Protein AF-A0A1V6DZH4-F1 (af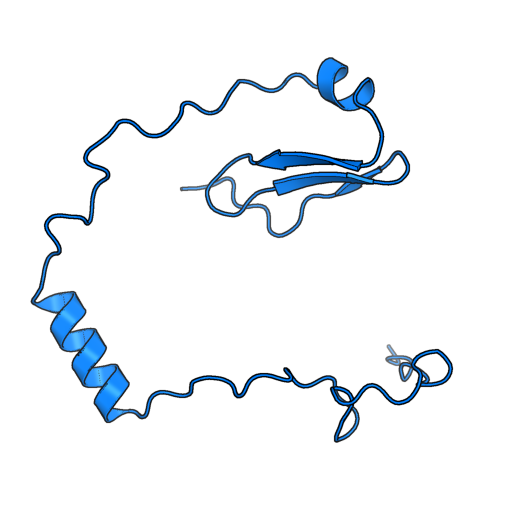db_monomer_lite)

Structure (mmCIF, N/CA/C/O backbone):
data_AF-A0A1V6DZH4-F1
#
_entry.id   AF-A0A1V6DZH4-F1
#
loop_
_atom_site.group_PDB
_atom_site.id
_atom_site.type_symbol
_atom_site.label_atom_id
_atom_site.label_alt_id
_atom_site.label_comp_id
_atom_site.label_asym_id
_atom_site.label_entity_id
_atom_site.label_seq_id
_atom_site.pdbx_PDB_ins_code
_atom_site.Cartn_x
_atom_site.Cartn_y
_atom_site.Cartn_z
_atom_site.occupancy
_atom_site.B_iso_or_equiv
_atom_site.auth_seq_id
_atom_site.auth_comp_id
_atom_site.auth_asym_id
_atom_site.auth_atom_id
_atom_site.pdbx_PDB_model_num
ATOM 1 N N . MET A 1 1 ? -5.768 -32.330 -7.367 1.00 40.53 1 MET A N 1
ATOM 2 C CA . MET A 1 1 ? -6.437 -31.073 -6.963 1.00 40.53 1 MET A CA 1
ATOM 3 C C . MET A 1 1 ? -7.045 -30.447 -8.211 1.00 40.53 1 MET A C 1
ATOM 5 O O . MET A 1 1 ? -6.310 -29.885 -9.014 1.00 40.53 1 MET A O 1
ATOM 9 N N . LEU A 1 2 ? -8.344 -30.651 -8.447 1.00 36.88 2 LEU A N 1
ATOM 10 C CA . LEU A 1 2 ? -9.037 -30.086 -9.608 1.00 36.88 2 LEU A CA 1
ATOM 11 C C . LEU A 1 2 ? -9.287 -28.596 -9.354 1.00 36.88 2 LEU A C 1
ATOM 13 O O . LEU A 1 2 ? -9.924 -28.233 -8.369 1.00 36.88 2 LEU A O 1
ATOM 17 N N . ARG A 1 3 ? -8.786 -27.732 -10.240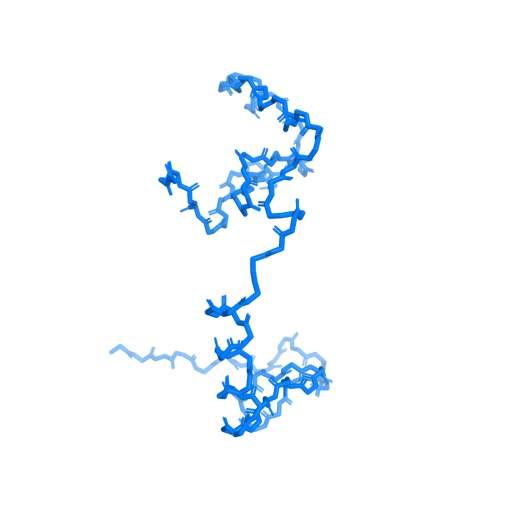 1.00 43.03 3 ARG A N 1
ATOM 18 C CA . ARG A 1 3 ? -9.238 -26.342 -10.308 1.00 43.03 3 ARG A CA 1
ATOM 19 C C . ARG A 1 3 ? -10.656 -26.359 -10.867 1.00 43.03 3 ARG A C 1
ATOM 21 O O . ARG A 1 3 ? -10.843 -26.722 -12.024 1.00 43.03 3 ARG A O 1
ATOM 28 N N . SER A 1 4 ? -11.638 -25.995 -10.049 1.00 42.59 4 SER A N 1
ATOM 29 C CA . SER A 1 4 ? -12.992 -25.722 -10.525 1.00 42.59 4 SER A CA 1
ATOM 30 C C . SER A 1 4 ? -12.920 -24.668 -11.637 1.00 42.59 4 SER A C 1
ATOM 32 O O . SER A 1 4 ? -12.296 -23.623 -11.417 1.00 42.59 4 SER A O 1
ATOM 34 N N . PRO A 1 5 ? -13.512 -24.901 -12.821 1.00 46.50 5 PRO A N 1
ATOM 35 C CA . PRO A 1 5 ? -13.651 -23.842 -13.804 1.00 46.50 5 PRO A CA 1
ATOM 36 C C . PRO A 1 5 ? -14.521 -22.757 -13.170 1.00 46.50 5 PRO A C 1
ATOM 38 O O . PRO A 1 5 ? -15.608 -23.041 -12.664 1.00 46.50 5 PRO A O 1
ATOM 41 N N . LEU A 1 6 ? -14.018 -21.523 -13.131 1.00 53.84 6 LEU A N 1
ATOM 42 C CA . LEU A 1 6 ? -14.824 -20.367 -12.759 1.00 53.84 6 LEU A CA 1
ATOM 43 C C . LEU A 1 6 ? -15.954 -20.282 -13.787 1.00 53.84 6 LEU A C 1
ATOM 45 O O . LEU A 1 6 ? -15.752 -19.823 -14.908 1.00 53.84 6 LEU A O 1
ATOM 49 N N . SER A 1 7 ? -17.122 -20.807 -13.423 1.00 48.91 7 SER A N 1
ATOM 50 C CA . SER A 1 7 ? -18.324 -20.709 -14.234 1.00 48.91 7 SER A CA 1
ATOM 51 C C . SER A 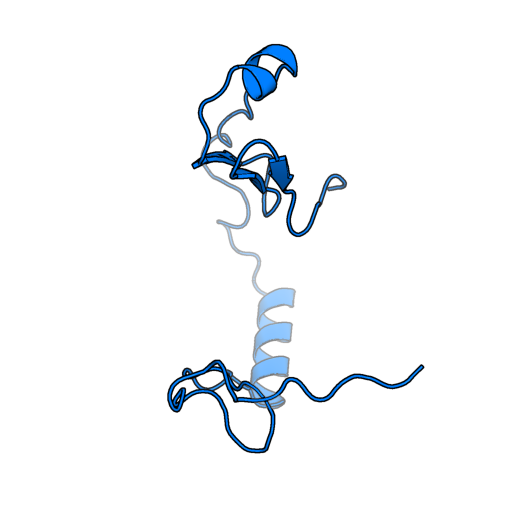1 7 ? -18.598 -19.229 -14.482 1.00 48.91 7 SER A C 1
ATOM 53 O O . SER A 1 7 ? -18.745 -18.449 -13.539 1.00 48.91 7 SER A O 1
ATOM 55 N N . SER A 1 8 ? -18.674 -18.831 -15.752 1.00 53.91 8 SER A N 1
ATOM 56 C CA . SER A 1 8 ? -19.006 -17.465 -16.174 1.00 53.91 8 SER A CA 1
ATOM 57 C C . SER A 1 8 ? -20.432 -17.045 -15.794 1.00 53.91 8 SER A C 1
ATOM 59 O O . SER A 1 8 ? -20.850 -15.940 -16.131 1.00 53.91 8 SER A O 1
ATOM 61 N N . ALA A 1 9 ? -21.183 -17.907 -15.102 1.00 55.59 9 ALA A N 1
ATOM 62 C CA . ALA A 1 9 ? -22.584 -17.729 -14.735 1.00 55.59 9 ALA A CA 1
ATOM 63 C C . ALA A 1 9 ? -22.872 -16.483 -13.872 1.00 55.59 9 ALA A C 1
ATOM 65 O O . ALA A 1 9 ? -24.035 -16.132 -13.706 1.00 55.59 9 ALA A O 1
ATOM 66 N N . GLY A 1 10 ? -21.847 -15.798 -13.349 1.00 54.16 10 GLY A N 1
ATOM 67 C CA . GLY A 1 10 ? -21.994 -14.563 -12.567 1.00 54.16 10 GLY A CA 1
ATOM 68 C C . GLY A 1 10 ? -21.483 -13.280 -13.232 1.00 54.16 10 GLY A C 1
ATOM 69 O O . GLY A 1 10 ? -21.635 -12.211 -12.646 1.00 54.16 10 GLY A O 1
ATOM 70 N N . TYR A 1 11 ? -20.876 -13.346 -14.422 1.00 57.16 11 TYR A N 1
ATOM 71 C CA . TYR A 1 11 ? -20.296 -12.166 -15.072 1.00 57.16 11 TYR A CA 1
ATOM 72 C C . TYR A 1 11 ? -21.101 -11.804 -16.325 1.00 57.16 11 TYR A C 1
ATOM 74 O O . TYR A 1 11 ? -20.955 -12.481 -17.347 1.00 57.16 11 TYR A O 1
ATOM 82 N N . PRO A 1 12 ? -21.937 -10.747 -16.307 1.00 58.97 12 PRO A N 1
ATOM 83 C CA . PRO A 1 12 ? -22.572 -10.263 -17.529 1.00 58.97 12 PRO A CA 1
ATOM 84 C C . PRO A 1 12 ? -21.465 -9.879 -18.515 1.00 58.97 12 PRO A C 1
ATOM 86 O O . PRO A 1 12 ? -20.705 -8.967 -18.211 1.00 58.97 12 PRO A O 1
ATOM 89 N N . ARG A 1 13 ? -21.329 -10.632 -19.625 1.00 66.88 13 ARG A N 1
ATOM 90 C CA . ARG A 1 13 ? -20.355 -10.473 -20.734 1.00 66.88 13 ARG A CA 1
ATOM 91 C C . ARG A 1 13 ? -19.320 -9.362 -20.500 1.00 66.88 13 ARG A C 1
ATOM 93 O O . ARG A 1 13 ? -19.388 -8.300 -21.116 1.00 66.88 13 ARG A O 1
ATOM 100 N N . SER A 1 14 ? -18.371 -9.596 -19.593 1.00 75.50 14 SER A N 1
ATOM 101 C CA . SER A 1 14 ? -17.302 -8.630 -19.361 1.00 75.50 14 SER A CA 1
ATOM 102 C C . SER A 1 14 ? -16.471 -8.549 -20.634 1.00 75.50 14 SER A C 1
ATOM 104 O O . SER A 1 14 ? -15.979 -9.570 -21.112 1.00 75.50 14 SER A O 1
ATOM 106 N N . THR A 1 15 ? -16.270 -7.348 -21.173 1.00 83.38 15 THR A N 1
ATOM 107 C CA . THR A 1 15 ? -15.399 -7.129 -22.341 1.00 83.38 15 THR A CA 1
ATOM 108 C C . THR A 1 15 ? -13.960 -7.579 -22.096 1.00 83.38 15 THR A C 1
ATOM 110 O O . THR A 1 15 ? -13.222 -7.773 -23.061 1.00 83.38 15 THR A O 1
ATOM 113 N N . ASN A 1 16 ? -13.580 -7.749 -20.827 1.00 87.31 16 ASN A N 1
ATOM 114 C CA . ASN A 1 16 ? -12.252 -8.153 -20.375 1.00 87.31 16 ASN A CA 1
ATOM 115 C C . ASN A 1 16 ? -12.102 -9.677 -20.266 1.00 87.31 16 ASN A C 1
ATOM 117 O O . ASN A 1 16 ? -10.984 -10.161 -20.125 1.00 87.31 16 ASN A O 1
ATOM 121 N N . PHE A 1 17 ? -13.190 -10.452 -20.337 1.00 86.38 17 PHE A N 1
ATOM 122 C CA . PHE A 1 17 ? -13.120 -11.912 -20.343 1.00 86.38 17 PHE A CA 1
ATOM 123 C C . PHE A 1 17 ? -13.061 -12.424 -21.785 1.00 86.38 17 PHE A C 1
ATOM 125 O O . PHE A 1 17 ? -14.060 -12.411 -22.505 1.00 86.38 17 PHE A O 1
ATOM 132 N N . ARG A 1 18 ? -11.871 -12.841 -22.227 1.00 83.06 18 ARG A N 1
ATOM 133 C CA . ARG A 1 18 ? -11.606 -13.313 -23.596 1.00 83.06 18 ARG A CA 1
ATOM 134 C C . ARG A 1 18 ? -10.623 -14.474 -23.554 1.00 83.06 18 ARG A C 1
ATOM 136 O O . ARG A 1 18 ? -9.689 -14.461 -22.755 1.00 83.06 18 ARG A O 1
ATOM 143 N N . ASN A 1 19 ? -10.786 -15.453 -24.440 1.00 80.06 19 ASN A N 1
ATOM 144 C CA . ASN A 1 19 ? -9.917 -16.638 -24.500 1.00 80.06 19 ASN A CA 1
ATOM 145 C C . ASN A 1 19 ? -9.811 -17.351 -23.135 1.00 80.06 19 ASN A C 1
ATOM 147 O O . ASN A 1 19 ? -8.715 -17.668 -22.678 1.00 80.06 19 ASN A O 1
ATOM 151 N N . GLU A 1 20 ? -10.952 -17.513 -22.452 1.00 83.69 20 GLU A N 1
ATOM 152 C CA . GLU A 1 20 ? -11.075 -18.195 -21.148 1.00 83.69 20 GLU A CA 1
ATOM 153 C C . GLU A 1 20 ? -10.267 -17.566 -19.999 1.00 83.69 20 GLU A C 1
ATOM 155 O O . GLU A 1 20 ? -10.068 -18.177 -18.946 1.00 83.69 20 GLU A O 1
ATOM 160 N N . ARG A 1 21 ? -9.786 -16.332 -20.180 1.00 84.44 21 ARG A N 1
ATOM 161 C CA . ARG A 1 21 ? -9.006 -15.599 -19.182 1.00 84.44 21 ARG A CA 1
ATOM 162 C C . ARG A 1 21 ? -9.466 -14.151 -19.109 1.00 84.44 21 ARG A C 1
ATOM 164 O O . ARG A 1 21 ? -9.965 -13.581 -20.078 1.00 84.44 21 ARG A O 1
ATOM 171 N N . PHE A 1 22 ? -9.271 -13.543 -17.947 1.00 86.50 22 PHE A N 1
ATOM 172 C CA . PHE A 1 22 ? -9.371 -12.096 -17.832 1.00 86.50 22 PHE A CA 1
ATOM 173 C C . PHE A 1 22 ? -8.110 -11.460 -18.408 1.00 86.50 22 PHE A C 1
ATOM 175 O O . PHE A 1 22 ? -6.993 -11.853 -18.071 1.00 86.50 22 PHE A O 1
ATOM 182 N N . GLN A 1 23 ? -8.309 -10.497 -19.294 1.00 86.12 23 GLN A N 1
ATOM 183 C CA . GLN A 1 23 ? -7.267 -9.701 -19.920 1.00 86.12 23 GLN A CA 1
ATOM 184 C C . GLN A 1 23 ? -7.488 -8.241 -19.528 1.00 86.12 23 GLN A C 1
ATOM 186 O O . GLN A 1 23 ? -8.631 -7.793 -19.405 1.00 86.12 23 GLN A O 1
ATOM 191 N N . ASN A 1 24 ? -6.402 -7.501 -19.311 1.00 84.69 24 ASN A N 1
ATOM 192 C CA . ASN A 1 24 ? -6.496 -6.069 -19.048 1.00 84.69 24 ASN A CA 1
ATOM 193 C C . ASN A 1 24 ? -7.123 -5.373 -20.264 1.00 84.69 24 ASN A C 1
ATOM 195 O O . ASN A 1 24 ? -6.782 -5.692 -21.401 1.00 84.69 24 ASN A O 1
ATOM 199 N N . ALA A 1 25 ? -8.043 -4.437 -20.019 1.00 85.00 25 ALA A N 1
ATOM 200 C CA . ALA A 1 25 ? -8.641 -3.626 -21.082 1.00 85.00 25 ALA A CA 1
ATOM 201 C C . ALA A 1 25 ? -7.582 -2.767 -21.789 1.00 85.00 25 ALA A C 1
ATOM 203 O O . ALA A 1 25 ? -7.632 -2.583 -23.001 1.00 85.00 25 ALA A O 1
ATOM 204 N N . GLU A 1 26 ? -6.618 -2.277 -21.008 1.00 83.19 26 GLU A N 1
ATOM 205 C CA . GLU A 1 26 ? -5.481 -1.520 -21.504 1.00 83.19 26 G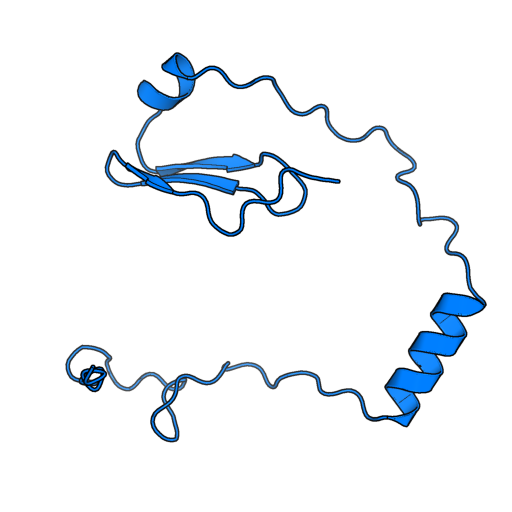LU A CA 1
ATOM 206 C C . GLU A 1 26 ? -4.404 -2.481 -22.030 1.00 83.19 26 GLU A C 1
ATOM 208 O O . GLU A 1 26 ? -4.051 -3.440 -21.325 1.00 83.19 26 GLU A O 1
ATOM 213 N N . PRO A 1 27 ? -3.860 -2.253 -23.240 1.00 77.94 27 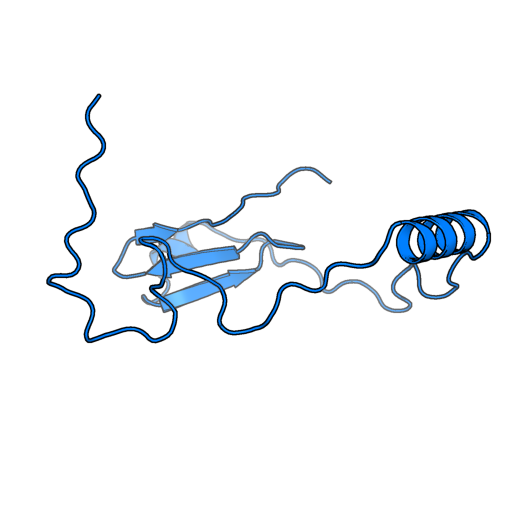PRO A N 1
ATOM 214 C CA . PRO A 1 27 ? -2.760 -3.056 -23.747 1.00 77.94 27 PRO A CA 1
ATOM 215 C C . PRO A 1 27 ? -1.564 -2.964 -22.799 1.00 77.94 27 PRO A C 1
ATOM 217 O O . PRO A 1 27 ? -1.155 -1.886 -22.368 1.00 77.94 27 PRO A O 1
ATOM 220 N N . ALA A 1 28 ? -0.971 -4.113 -22.484 1.00 75.31 28 ALA A N 1
ATOM 221 C CA . ALA A 1 28 ? 0.269 -4.138 -21.730 1.00 75.31 28 ALA A CA 1
ATOM 222 C C . ALA A 1 28 ? 1.373 -3.452 -22.548 1.00 75.31 28 ALA A C 1
ATOM 224 O O . ALA A 1 28 ? 1.617 -3.794 -23.708 1.00 75.31 28 ALA A O 1
ATOM 225 N N . PHE A 1 29 ? 2.046 -2.473 -21.944 1.00 73.62 29 PHE A N 1
ATOM 226 C CA . PHE A 1 29 ? 3.171 -1.810 -22.586 1.00 73.62 29 PHE A CA 1
ATOM 227 C C . PHE A 1 29 ? 4.368 -2.766 -22.622 1.00 73.62 29 PHE A C 1
ATOM 229 O O . PHE A 1 29 ? 5.048 -2.975 -21.617 1.00 73.62 29 PHE A O 1
ATOM 236 N N . HIS A 1 30 ? 4.628 -3.355 -23.786 1.00 69.81 30 HIS A N 1
ATOM 237 C CA . HIS A 1 30 ? 5.807 -4.179 -24.022 1.00 69.81 30 HIS A CA 1
ATOM 238 C C . HIS A 1 30 ? 6.855 -3.355 -24.765 1.00 69.81 30 HIS A C 1
ATOM 240 O O . HIS A 1 30 ? 6.779 -3.171 -25.978 1.00 69.81 30 HIS A O 1
ATOM 246 N N . GLY A 1 31 ? 7.846 -2.851 -24.031 1.00 74.62 31 GLY A N 1
ATOM 247 C CA . GLY A 1 31 ? 9.030 -2.276 -24.658 1.00 74.62 31 GLY A CA 1
ATOM 248 C C . GLY A 1 31 ? 9.846 -3.364 -25.359 1.00 74.62 31 GLY A C 1
ATOM 249 O O . GLY A 1 31 ? 10.077 -4.432 -24.793 1.00 74.62 31 GLY A O 1
ATOM 250 N N . GLY A 1 32 ? 10.289 -3.106 -26.592 1.00 86.19 32 GLY A N 1
ATOM 251 C CA . GLY A 1 32 ? 11.182 -4.015 -27.318 1.00 86.19 32 GLY A CA 1
ATOM 252 C C . GLY A 1 32 ? 12.579 -4.093 -26.685 1.00 86.19 32 GLY A C 1
ATOM 253 O O . GLY A 1 32 ? 12.977 -3.211 -25.923 1.00 86.19 32 GLY A O 1
ATOM 254 N N . PHE A 1 33 ? 13.367 -5.114 -27.042 1.00 87.50 33 PHE A N 1
ATOM 255 C CA . PHE A 1 33 ? 14.711 -5.342 -26.482 1.00 87.50 33 PHE A CA 1
ATOM 256 C C . PHE A 1 33 ? 15.622 -4.104 -26.558 1.00 87.50 33 PHE A C 1
ATOM 258 O O . PHE A 1 33 ? 16.256 -3.734 -25.571 1.00 87.50 33 PHE A O 1
ATOM 265 N N . ALA A 1 34 ? 15.626 -3.405 -27.699 1.00 88.31 34 ALA A N 1
ATOM 266 C CA . ALA A 1 34 ? 16.396 -2.174 -27.883 1.00 88.31 34 ALA A CA 1
ATOM 267 C C . ALA A 1 34 ? 15.976 -1.059 -26.905 1.00 88.31 34 ALA A C 1
ATOM 269 O O . ALA A 1 34 ? 16.824 -0.345 -26.369 1.00 88.31 34 ALA A O 1
ATOM 270 N N . GLN A 1 35 ? 14.676 -0.937 -26.617 1.00 85.88 35 GLN A N 1
ATOM 271 C CA . GLN A 1 35 ? 14.153 0.032 -25.651 1.00 85.88 35 GLN A CA 1
ATOM 272 C C . GLN A 1 35 ? 14.536 -0.342 -24.211 1.00 85.88 35 GLN A C 1
ATOM 274 O O . GLN A 1 35 ? 14.853 0.540 -23.406 1.00 85.88 35 GLN A O 1
ATOM 279 N N . GLY A 1 36 ? 14.575 -1.642 -23.903 1.00 88.44 36 GLY A N 1
ATOM 280 C CA . GLY A 1 36 ? 15.114 -2.164 -22.645 1.00 88.44 36 GLY A CA 1
ATOM 281 C C . GLY A 1 36 ? 16.596 -1.821 -22.465 1.00 88.44 36 GLY A C 1
ATOM 282 O O . GLY A 1 36 ? 16.967 -1.227 -21.452 1.00 88.44 36 GLY A O 1
ATOM 283 N N . ALA A 1 37 ? 17.428 -2.096 -23.474 1.00 92.56 37 ALA A N 1
ATOM 284 C CA . ALA A 1 37 ? 18.863 -1.797 -23.450 1.00 92.56 37 ALA A CA 1
ATOM 285 C C . ALA A 1 37 ? 19.150 -0.290 -23.308 1.00 92.56 37 ALA A C 1
ATOM 287 O O . ALA A 1 37 ? 19.974 0.113 -22.485 1.00 92.56 37 ALA A O 1
ATOM 288 N N . ALA A 1 38 ? 18.418 0.558 -24.040 1.00 89.44 38 ALA A N 1
ATOM 289 C CA . ALA A 1 38 ? 18.520 2.011 -23.911 1.00 89.44 38 ALA A CA 1
ATOM 290 C C . ALA A 1 38 ? 18.135 2.501 -22.500 1.00 89.44 38 ALA A C 1
ATOM 292 O O . ALA A 1 38 ? 18.790 3.387 -21.944 1.00 89.44 38 ALA A O 1
ATOM 293 N N . SER A 1 39 ? 17.098 1.911 -21.894 1.00 87.50 39 SER A N 1
ATOM 294 C CA . SER A 1 39 ? 16.673 2.245 -20.527 1.00 87.50 39 SER A CA 1
ATOM 295 C C . SER A 1 39 ? 17.719 1.833 -19.491 1.00 87.50 39 SER A C 1
ATOM 297 O O . SER A 1 39 ? 18.021 2.620 -18.592 1.00 87.50 39 SER A O 1
ATOM 299 N N . PHE A 1 40 ? 18.321 0.651 -19.651 1.00 89.25 40 PHE A N 1
ATOM 300 C CA . PHE A 1 40 ? 19.401 0.167 -18.791 1.00 89.25 40 PHE A CA 1
ATOM 301 C C . PHE A 1 40 ? 20.642 1.066 -18.859 1.00 89.25 40 PHE A C 1
ATOM 303 O O . PHE A 1 40 ? 21.139 1.509 -17.823 1.00 89.25 40 PHE A O 1
ATOM 310 N N . TRP A 1 41 ? 21.101 1.420 -20.065 1.00 92.38 41 TRP A N 1
ATOM 311 C CA . TRP A 1 41 ? 22.236 2.336 -20.230 1.00 92.38 41 TRP A CA 1
ATOM 312 C C . TRP A 1 41 ? 21.969 3.693 -19.573 1.00 92.38 41 TRP A C 1
ATOM 314 O O . TRP A 1 41 ? 22.833 4.249 -18.891 1.00 92.38 41 TRP A O 1
ATOM 324 N N . ARG A 1 42 ? 20.745 4.214 -19.719 1.00 88.00 42 ARG A N 1
ATOM 325 C CA . ARG A 1 42 ? 20.338 5.469 -19.081 1.00 88.00 42 ARG A CA 1
ATOM 326 C C . ARG A 1 42 ? 20.317 5.358 -17.558 1.00 88.00 42 ARG A C 1
ATOM 328 O O . ARG A 1 42 ? 20.757 6.293 -16.904 1.00 88.00 42 ARG A O 1
ATOM 335 N N . PHE A 1 43 ? 19.849 4.245 -16.998 1.00 86.44 43 PHE A N 1
ATOM 336 C CA . PHE A 1 43 ? 19.886 3.996 -15.555 1.00 86.44 43 PHE A CA 1
ATOM 337 C C . PHE A 1 43 ? 21.323 3.969 -15.010 1.00 86.44 43 PHE A C 1
ATOM 339 O O . PHE A 1 43 ? 21.600 4.598 -13.993 1.00 86.44 43 PHE A O 1
ATOM 346 N N . MET A 1 44 ? 22.246 3.309 -15.719 1.00 88.50 44 MET A N 1
ATOM 347 C CA . MET A 1 44 ? 23.656 3.209 -15.317 1.00 88.50 44 MET A CA 1
ATOM 348 C C . MET A 1 44 ? 24.402 4.548 -15.398 1.00 88.50 44 MET A C 1
ATOM 350 O O . MET A 1 44 ? 25.270 4.825 -14.576 1.00 88.50 44 MET A O 1
ATOM 354 N N . THR A 1 45 ? 24.083 5.378 -16.395 1.00 90.75 45 THR A N 1
ATOM 355 C CA . THR A 1 45 ? 24.862 6.592 -16.704 1.00 90.75 45 THR A CA 1
ATOM 356 C C . THR A 1 45 ? 24.232 7.891 -16.206 1.00 90.75 45 THR A C 1
ATOM 358 O O . THR A 1 45 ? 24.952 8.863 -15.980 1.00 90.75 45 THR A O 1
ATOM 361 N N . LYS A 1 46 ? 22.907 7.946 -16.006 1.00 81.38 46 LYS A N 1
ATOM 362 C CA . LYS A 1 46 ? 22.213 9.142 -15.503 1.00 81.38 46 LYS A CA 1
ATOM 363 C C . LYS A 1 46 ? 21.728 8.946 -14.073 1.00 81.38 46 LYS A C 1
ATOM 365 O O . LYS A 1 46 ? 20.675 8.359 -13.833 1.00 81.38 46 LYS A O 1
ATOM 370 N N . LYS A 1 47 ? 22.432 9.565 -13.124 1.00 70.94 47 LYS A N 1
ATOM 371 C CA . LYS A 1 47 ? 21.935 9.746 -11.756 1.00 70.94 47 LYS A CA 1
ATOM 372 C C . LYS A 1 47 ? 20.973 10.937 -11.715 1.00 70.94 47 LYS A C 1
ATOM 374 O O . LYS A 1 47 ? 21.370 12.060 -12.014 1.00 70.94 47 LYS A O 1
ATOM 379 N N . SER A 1 48 ? 19.707 10.692 -11.369 1.00 75.31 48 SER A N 1
ATOM 380 C CA . SER A 1 48 ? 18.720 11.768 -11.224 1.00 75.31 48 SER A CA 1
ATOM 381 C C . SER A 1 48 ? 19.014 12.591 -9.963 1.00 75.31 48 SER A C 1
ATOM 383 O O . SER A 1 48 ? 19.129 11.995 -8.890 1.00 75.31 48 SER A O 1
ATOM 385 N N . PRO A 1 49 ? 19.098 13.931 -10.045 1.00 72.38 49 PRO A N 1
ATOM 386 C CA . PRO A 1 49 ? 19.208 14.794 -8.866 1.00 72.38 49 PRO A CA 1
ATOM 387 C C . PRO A 1 49 ? 17.942 14.770 -7.990 1.00 72.38 49 PRO A C 1
ATOM 389 O O . PRO A 1 49 ? 17.981 15.221 -6.850 1.00 72.38 49 PRO A O 1
ATOM 392 N N . ASP A 1 50 ? 16.839 14.212 -8.499 1.00 76.75 50 ASP A N 1
ATOM 393 C CA . ASP A 1 50 ? 15.568 14.036 -7.789 1.00 76.75 50 ASP A CA 1
ATOM 394 C C . ASP A 1 50 ? 15.372 12.600 -7.260 1.00 76.75 50 ASP A C 1
ATOM 396 O O . ASP A 1 50 ? 14.256 12.201 -6.938 1.00 76.75 50 ASP A O 1
ATOM 400 N N . SER A 1 51 ? 16.436 11.789 -7.179 1.00 73.19 51 SER A N 1
ATOM 401 C CA . SER A 1 51 ? 16.358 10.422 -6.630 1.00 73.19 51 SER A CA 1
ATOM 402 C C . SER A 1 51 ? 16.111 10.375 -5.120 1.00 73.19 51 SER A C 1
ATOM 404 O O . SER A 1 51 ? 15.787 9.318 -4.583 1.00 73.19 51 SER A O 1
ATOM 406 N N . VAL A 1 52 ? 16.248 11.514 -4.443 1.00 78.81 52 VAL A N 1
ATOM 407 C CA . VAL A 1 52 ? 15.956 11.684 -3.021 1.00 78.81 52 VAL A CA 1
ATOM 408 C C . VAL A 1 52 ? 14.923 12.793 -2.837 1.00 78.81 52 VAL A C 1
ATOM 410 O O . VAL A 1 52 ? 15.033 13.844 -3.476 1.00 78.81 52 VAL A O 1
ATOM 413 N N . PRO A 1 53 ? 13.923 12.599 -1.957 1.00 75.69 53 PRO A N 1
ATOM 414 C CA . PRO A 1 53 ? 12.950 13.636 -1.660 1.00 75.69 53 PRO A CA 1
ATOM 415 C C . PRO A 1 53 ? 13.641 14.903 -1.149 1.00 75.69 53 PRO A C 1
ATOM 417 O O . PRO A 1 53 ? 14.338 14.887 -0.139 1.00 75.69 53 PRO A O 1
ATOM 420 N N . LYS A 1 54 ? 13.395 16.034 -1.816 1.00 82.81 54 LYS A N 1
ATOM 421 C CA . LYS A 1 54 ? 13.861 17.361 -1.368 1.00 82.81 54 LYS A CA 1
ATOM 422 C C . LYS A 1 54 ? 13.160 17.842 -0.089 1.00 82.81 54 LYS A C 1
ATOM 424 O O . LYS A 1 54 ? 13.565 18.836 0.502 1.00 82.81 54 LYS A O 1
ATOM 429 N N . ARG A 1 55 ? 12.075 17.173 0.309 1.00 80.19 55 ARG A N 1
ATOM 430 C CA . ARG A 1 55 ? 11.287 17.452 1.515 1.00 80.19 55 ARG A CA 1
ATOM 431 C C . ARG A 1 55 ? 11.254 16.207 2.386 1.00 80.19 55 ARG A C 1
ATOM 433 O O . ARG A 1 55 ? 11.261 15.097 1.861 1.00 80.19 55 ARG A O 1
ATOM 440 N N . ALA A 1 56 ? 11.176 16.411 3.698 1.00 76.31 56 ALA A N 1
ATOM 441 C CA . ALA A 1 56 ? 11.029 15.320 4.648 1.00 76.31 56 ALA A CA 1
ATOM 442 C C . ALA A 1 56 ? 9.819 14.448 4.280 1.00 76.31 56 ALA A C 1
ATOM 444 O O . ALA A 1 56 ? 8.745 14.957 3.945 1.00 76.31 56 ALA A O 1
ATOM 445 N N . ILE A 1 57 ? 10.013 13.132 4.331 1.00 72.31 57 ILE A N 1
ATOM 446 C CA . ILE A 1 57 ? 8.937 12.163 4.142 1.00 72.31 57 ILE A CA 1
ATOM 447 C C . ILE A 1 57 ? 7.942 12.359 5.290 1.00 72.31 57 ILE A C 1
ATOM 449 O O . ILE A 1 57 ? 8.348 12.532 6.440 1.00 72.31 57 ILE A O 1
ATOM 453 N N . VAL A 1 58 ? 6.642 12.365 4.975 1.00 69.69 58 VAL A N 1
ATOM 454 C CA . VAL A 1 58 ? 5.584 12.465 5.988 1.00 69.69 58 VAL A CA 1
ATOM 455 C C . VAL A 1 58 ? 5.796 11.356 7.015 1.00 69.69 58 VAL A C 1
ATOM 457 O O . VAL A 1 58 ? 5.833 10.179 6.660 1.00 69.69 58 VAL A O 1
ATOM 460 N N . VAL A 1 59 ? 5.958 11.748 8.279 1.00 65.69 59 VAL A N 1
ATOM 461 C CA . VAL A 1 59 ? 6.183 10.819 9.386 1.00 65.69 59 VAL A CA 1
ATOM 462 C C . VAL A 1 59 ? 4.995 9.868 9.475 1.00 65.69 59 VAL A C 1
ATOM 464 O O . VAL A 1 59 ? 3.843 10.300 9.579 1.00 65.69 59 VAL A O 1
ATOM 467 N N . VAL A 1 60 ? 5.279 8.568 9.428 1.00 71.94 60 VAL A N 1
ATOM 468 C CA . VAL A 1 60 ? 4.272 7.530 9.646 1.00 71.94 60 VAL A CA 1
ATOM 469 C C . VAL A 1 60 ? 3.810 7.651 11.096 1.00 71.94 60 VAL A C 1
ATOM 471 O O . VAL A 1 60 ? 4.625 7.605 12.017 1.00 71.94 60 VAL A O 1
ATOM 474 N N . ARG A 1 61 ? 2.511 7.869 11.317 1.00 77.62 61 ARG A N 1
ATOM 475 C CA . ARG A 1 61 ? 1.971 7.920 12.680 1.00 77.62 61 ARG A CA 1
ATOM 476 C C . ARG A 1 61 ? 2.031 6.523 13.288 1.00 77.62 61 ARG A C 1
ATOM 478 O O . ARG A 1 61 ? 1.656 5.554 12.631 1.00 77.62 61 ARG A O 1
ATOM 485 N N . ALA A 1 62 ? 2.470 6.439 14.543 1.00 80.50 62 ALA A N 1
ATOM 486 C CA . ALA A 1 62 ? 2.360 5.210 15.315 1.00 80.50 62 ALA A CA 1
ATOM 487 C C . ALA A 1 62 ? 0.888 4.781 15.370 1.00 80.50 62 ALA A C 1
ATOM 489 O O . ALA A 1 62 ? -0.003 5.615 15.552 1.00 80.50 62 ALA A O 1
ATOM 490 N N . MET A 1 63 ? 0.648 3.490 15.173 1.00 83.06 63 MET A N 1
ATOM 491 C CA . MET A 1 63 ? -0.692 2.925 15.102 1.00 83.06 63 MET A CA 1
ATOM 492 C C . MET A 1 63 ? -0.916 2.045 16.324 1.00 83.06 63 MET A C 1
ATOM 494 O O . MET A 1 63 ? -0.067 1.224 16.664 1.00 83.06 63 MET A O 1
ATOM 498 N N . ASP A 1 64 ? -2.055 2.233 16.977 1.00 89.31 64 ASP A N 1
ATOM 499 C CA . ASP A 1 64 ? -2.465 1.457 18.139 1.00 89.31 64 ASP A CA 1
ATOM 500 C C . ASP A 1 64 ? -3.582 0.480 17.755 1.00 89.31 64 ASP A C 1
ATOM 502 O O . ASP A 1 64 ? -4.461 0.791 16.949 1.00 89.31 64 ASP A O 1
ATOM 506 N N . ARG A 1 65 ? -3.553 -0.715 18.347 1.00 91.25 65 ARG A N 1
ATOM 507 C CA . ARG A 1 65 ? -4.510 -1.778 18.047 1.00 91.25 65 ARG A CA 1
ATOM 508 C C . ARG A 1 65 ? -5.929 -1.414 18.483 1.00 91.25 65 ARG A C 1
ATOM 510 O O . ARG A 1 65 ? -6.859 -1.652 17.714 1.00 91.25 65 ARG A O 1
ATOM 517 N N . ALA A 1 66 ? -6.105 -0.822 19.665 1.00 93.56 66 ALA A N 1
ATOM 518 C CA . ALA A 1 66 ? -7.438 -0.461 20.156 1.00 93.56 66 ALA A CA 1
ATOM 519 C C . ALA A 1 66 ? -8.098 0.586 19.240 1.00 93.56 66 ALA A C 1
ATOM 521 O O . ALA A 1 66 ? -9.293 0.522 18.936 1.00 93.56 66 ALA A O 1
ATOM 522 N N . SER A 1 67 ? -7.289 1.501 18.710 1.00 91.06 67 SER A N 1
ATOM 523 C CA . SER A 1 67 ? -7.717 2.505 17.731 1.00 91.06 67 SER A CA 1
ATOM 524 C C . SER A 1 67 ? -8.196 1.885 16.406 1.00 91.06 67 SER A C 1
ATOM 526 O O . SER A 1 67 ? -9.123 2.394 15.781 1.00 91.06 67 SER A O 1
ATOM 528 N N . LEU A 1 68 ? -7.609 0.763 15.973 1.00 92.50 68 LEU A N 1
ATOM 529 C CA . LEU A 1 68 ? -8.056 0.027 14.781 1.00 92.50 68 LEU A CA 1
ATOM 530 C C . LEU A 1 68 ? -9.354 -0.734 15.038 1.00 92.50 68 LEU A C 1
ATOM 532 O O . LEU A 1 68 ? -10.263 -0.741 14.205 1.00 92.50 68 LEU A O 1
ATOM 536 N N . GLU A 1 69 ? -9.447 -1.393 16.190 1.00 92.81 69 GLU A N 1
ATOM 537 C CA . GLU A 1 69 ? -10.617 -2.191 16.554 1.00 92.81 69 GLU A CA 1
ATOM 538 C C . GLU A 1 69 ? -11.868 -1.315 16.700 1.00 92.81 69 GLU A C 1
ATOM 540 O O . GLU A 1 69 ? -12.938 -1.706 16.231 1.00 92.81 69 GLU A O 1
ATOM 545 N N . THR A 1 70 ? -11.717 -0.095 17.219 1.00 94.69 70 THR A N 1
ATOM 546 C CA . THR A 1 70 ? -12.801 0.896 17.346 1.00 94.69 70 THR A CA 1
ATOM 547 C C . THR A 1 70 ? -13.098 1.676 16.062 1.00 94.69 70 THR A C 1
ATOM 549 O O . THR A 1 70 ? -14.135 2.333 15.976 1.00 94.69 70 THR A O 1
ATOM 552 N N . ALA A 1 71 ? -12.237 1.593 15.044 1.00 94.38 71 ALA A N 1
ATOM 553 C CA . ALA A 1 71 ? -12.448 2.299 13.785 1.00 94.38 71 ALA A CA 1
ATOM 554 C C . ALA A 1 71 ? -13.731 1.826 13.069 1.00 94.38 71 ALA A C 1
ATOM 556 O O . ALA A 1 71 ? -14.063 0.639 13.130 1.00 94.38 71 ALA A O 1
ATOM 557 N N . PRO A 1 72 ? -14.434 2.701 12.335 1.00 95.25 72 PRO A N 1
ATOM 558 C CA . PRO A 1 72 ? -15.561 2.293 11.502 1.00 95.25 72 PRO A CA 1
ATOM 559 C C . PRO A 1 72 ? -15.154 1.275 10.430 1.00 95.25 72 PRO A C 1
ATOM 561 O O . PRO A 1 72 ? -14.001 1.230 9.990 1.00 95.25 72 PRO A O 1
ATOM 564 N N . ASP A 1 73 ? -16.117 0.492 9.953 1.00 95.75 73 ASP A N 1
ATOM 565 C CA . ASP A 1 73 ? -15.921 -0.286 8.732 1.00 95.75 73 ASP A CA 1
ATOM 566 C C . ASP A 1 73 ? -15.684 0.633 7.525 1.00 95.75 73 ASP A C 1
ATOM 568 O O . ASP A 1 73 ? -16.150 1.772 7.481 1.00 95.75 73 ASP A O 1
ATOM 572 N N . ASN A 1 74 ? -14.956 0.115 6.537 1.00 94.94 74 ASN A N 1
ATOM 573 C CA . ASN A 1 74 ? -14.436 0.835 5.370 1.00 94.94 74 ASN A CA 1
ATOM 574 C C . ASN A 1 74 ? -13.336 1.860 5.697 1.00 94.94 74 ASN A C 1
ATOM 576 O O . ASN A 1 74 ? -13.116 2.809 4.945 1.00 94.94 74 ASN A O 1
ATOM 580 N N . SER A 1 75 ? -12.612 1.644 6.797 1.00 94.75 75 SER A N 1
ATOM 581 C CA . SER A 1 75 ? -11.411 2.413 7.142 1.00 94.75 75 SER A CA 1
ATOM 582 C C . SER A 1 75 ? -10.167 1.890 6.415 1.00 94.75 75 SER A C 1
ATOM 584 O O . SER A 1 75 ? -10.031 0.685 6.182 1.00 94.75 75 SER A O 1
ATOM 586 N N . LEU A 1 76 ? -9.237 2.792 6.086 1.00 93.62 76 LEU A N 1
ATOM 587 C CA . LEU A 1 76 ? -8.005 2.490 5.353 1.00 93.62 76 LEU A CA 1
ATOM 588 C C . LEU A 1 76 ? -6.805 3.228 5.960 1.00 93.62 76 LEU A C 1
ATOM 590 O O . LEU A 1 76 ? -6.865 4.432 6.208 1.00 93.62 76 LEU A O 1
ATOM 594 N N . TRP A 1 77 ? -5.694 2.512 6.135 1.00 91.94 77 TRP A N 1
ATOM 595 C CA . TRP A 1 77 ? -4.427 3.039 6.644 1.00 91.94 77 TRP A CA 1
ATOM 596 C C . TRP A 1 77 ? -3.284 2.688 5.697 1.00 91.94 77 TRP A C 1
ATOM 598 O O . TRP A 1 77 ? -3.102 1.529 5.329 1.00 91.94 77 TRP A O 1
ATOM 608 N N . ARG A 1 78 ? -2.467 3.679 5.331 1.00 88.75 78 ARG A N 1
ATOM 609 C CA . ARG A 1 78 ? -1.245 3.462 4.547 1.00 88.75 78 ARG A CA 1
ATOM 610 C C . ARG A 1 78 ? -0.052 3.336 5.490 1.00 88.75 78 ARG A C 1
ATOM 612 O O . ARG A 1 78 ? 0.299 4.302 6.160 1.00 88.75 78 ARG A O 1
ATOM 619 N N . LEU A 1 79 ? 0.562 2.155 5.524 1.00 86.31 79 LEU A N 1
ATOM 620 C CA . LEU A 1 79 ? 1.682 1.839 6.420 1.00 86.31 79 LEU A CA 1
ATOM 621 C C . LEU A 1 79 ? 3.048 2.097 5.771 1.00 86.31 79 LEU A C 1
ATOM 623 O O . LEU A 1 79 ? 4.051 2.191 6.471 1.00 86.31 79 LEU A O 1
ATOM 627 N N . GLY A 1 80 ? 3.101 2.223 4.442 1.00 79.94 80 GLY A N 1
ATOM 628 C CA . GLY A 1 80 ? 4.350 2.458 3.722 1.00 79.94 80 GLY A CA 1
ATOM 629 C C . GLY A 1 80 ? 4.189 2.570 2.206 1.00 79.94 80 GLY A C 1
ATOM 630 O O . GLY A 1 80 ? 3.150 3.006 1.699 1.00 79.94 80 GLY A O 1
ATOM 631 N N . HIS A 1 81 ? 5.255 2.196 1.488 1.00 74.81 81 HIS A N 1
ATOM 632 C CA . HIS A 1 81 ? 5.404 2.398 0.042 1.00 74.81 81 HIS A CA 1
ATOM 633 C C . HIS A 1 81 ? 4.251 1.765 -0.752 1.00 74.81 81 HIS A C 1
ATOM 635 O O . HIS A 1 81 ? 3.643 2.452 -1.574 1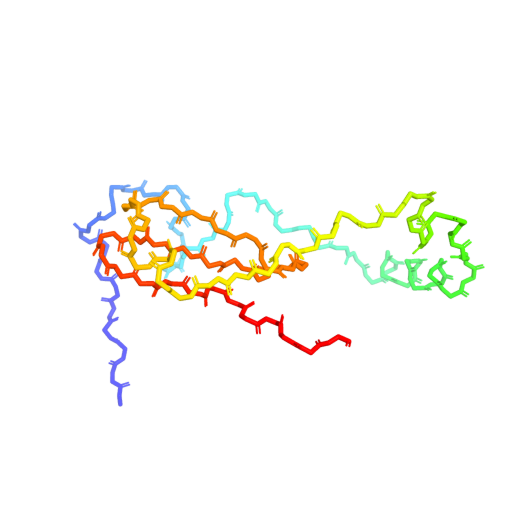.00 74.81 81 HIS A O 1
ATOM 641 N N . SER A 1 82 ? 3.880 0.532 -0.393 1.00 77.69 82 SER A N 1
ATOM 642 C CA . SER A 1 82 ? 2.746 -0.196 -0.982 1.00 77.69 82 SER A CA 1
ATOM 643 C C . SER A 1 82 ? 1.866 -0.920 0.046 1.00 77.69 82 SER A C 1
ATOM 645 O O . SER A 1 82 ? 0.793 -1.392 -0.307 1.00 77.69 82 SER A O 1
ATOM 647 N N . THR A 1 83 ? 2.276 -0.975 1.318 1.00 88.31 83 THR A N 1
ATOM 648 C CA . THR A 1 83 ? 1.521 -1.669 2.368 1.00 88.31 83 THR A CA 1
ATOM 649 C C . THR A 1 83 ? 0.325 -0.833 2.818 1.00 88.31 83 THR A C 1
ATOM 651 O O . THR A 1 83 ? 0.485 0.281 3.335 1.00 88.31 83 THR A O 1
ATOM 654 N N . VAL A 1 84 ? -0.873 -1.392 2.662 1.00 91.31 84 VAL A N 1
ATOM 655 C CA . VAL A 1 84 ? -2.137 -0.783 3.089 1.00 91.31 84 VAL A CA 1
ATOM 656 C C . VAL A 1 84 ? -2.876 -1.756 3.995 1.00 91.31 84 VAL A C 1
ATOM 658 O O . VAL A 1 84 ? -3.033 -2.918 3.649 1.00 91.31 84 VAL A O 1
ATOM 661 N N . LEU A 1 85 ? -3.360 -1.279 5.136 1.00 93.12 85 LEU A N 1
ATOM 662 C CA . LEU A 1 85 ? -4.298 -2.004 5.985 1.00 93.12 85 LEU A CA 1
ATOM 663 C C . LEU A 1 85 ? -5.712 -1.480 5.721 1.00 93.12 85 LEU A C 1
ATOM 665 O O . LEU A 1 85 ? -5.923 -0.270 5.671 1.00 93.12 85 LEU A O 1
ATOM 669 N N . MET A 1 86 ? -6.685 -2.376 5.589 1.00 95.19 86 MET A N 1
ATOM 670 C CA . MET A 1 86 ? -8.095 -2.022 5.403 1.00 95.19 86 MET A CA 1
ATOM 671 C C . MET A 1 86 ? -8.968 -2.746 6.422 1.00 95.19 86 MET A C 1
ATOM 673 O O . MET A 1 86 ? -8.748 -3.929 6.678 1.00 95.19 86 MET A O 1
ATOM 677 N N . LYS A 1 87 ? -9.984 -2.065 6.961 1.00 96.00 87 LYS A N 1
ATOM 678 C CA . LYS A 1 87 ? -11.064 -2.680 7.742 1.00 96.00 87 LYS A CA 1
ATOM 679 C C . LYS A 1 87 ? -12.319 -2.729 6.881 1.00 96.00 87 LYS A C 1
ATOM 681 O O . LYS A 1 87 ? -12.884 -1.687 6.572 1.00 96.00 87 LYS A O 1
ATOM 686 N N . LEU A 1 88 ? -12.743 -3.920 6.479 1.00 95.50 88 LEU A N 1
ATOM 687 C CA . LEU A 1 88 ? -13.888 -4.145 5.598 1.00 95.50 88 LEU A CA 1
ATOM 688 C C . LEU A 1 88 ? -14.816 -5.177 6.241 1.00 95.50 88 LEU A C 1
ATOM 690 O O . LEU A 1 88 ? -14.376 -6.293 6.527 1.00 95.50 88 LEU A O 1
ATOM 694 N N . ALA A 1 89 ? -16.085 -4.812 6.449 1.00 94.12 89 ALA A N 1
ATOM 695 C CA . ALA A 1 89 ? -17.115 -5.678 7.038 1.00 94.12 89 ALA A CA 1
ATOM 696 C C . ALA A 1 89 ? -16.645 -6.392 8.328 1.00 94.12 89 ALA A C 1
ATOM 698 O O . ALA A 1 89 ? -16.691 -7.621 8.432 1.00 94.12 89 ALA A O 1
ATOM 699 N N . GLY A 1 90 ? -16.095 -5.628 9.277 1.00 93.12 90 GLY A N 1
ATOM 700 C CA . GLY A 1 90 ? -15.579 -6.117 10.555 1.00 93.12 90 GLY A CA 1
ATOM 701 C C . GLY A 1 90 ? -14.256 -6.888 10.489 1.00 93.12 90 GLY A C 1
ATOM 702 O O . GLY A 1 90 ? -13.794 -7.378 11.518 1.00 93.12 90 GLY A O 1
ATOM 703 N N . LYS A 1 91 ? -13.628 -7.017 9.313 1.00 94.75 91 LYS A N 1
ATOM 704 C CA . LYS A 1 91 ? -12.392 -7.795 9.116 1.00 94.75 91 LYS A CA 1
ATOM 705 C C . LYS A 1 91 ? -11.242 -6.930 8.626 1.00 94.75 91 LYS A C 1
ATOM 707 O O . LYS A 1 91 ? -11.443 -5.995 7.857 1.00 94.75 91 LYS A O 1
ATOM 712 N N . PHE A 1 92 ? -10.027 -7.292 9.025 1.00 95.06 92 PHE A N 1
ATOM 713 C CA . PHE A 1 92 ? -8.811 -6.639 8.555 1.00 95.06 92 PHE A CA 1
ATOM 714 C C . PHE A 1 92 ? -8.208 -7.360 7.352 1.00 95.06 92 PHE A C 1
ATOM 716 O O . PHE A 1 92 ? -8.088 -8.585 7.346 1.00 95.06 92 PHE A O 1
ATOM 723 N N . TRP A 1 93 ? -7.798 -6.577 6.358 1.00 94.88 93 TRP A N 1
ATOM 724 C CA . TRP A 1 93 ? -7.167 -7.028 5.122 1.00 94.88 93 TRP A CA 1
ATOM 725 C C . TRP A 1 93 ? -5.855 -6.284 4.906 1.00 94.88 93 TRP A C 1
ATOM 727 O O . TRP A 1 93 ? -5.786 -5.071 5.105 1.00 94.88 93 TRP A O 1
ATOM 737 N N . LEU A 1 94 ? -4.833 -7.012 4.468 1.00 92.25 94 LEU A N 1
ATOM 738 C CA . LEU A 1 94 ? -3.484 -6.496 4.257 1.00 92.25 94 LEU A CA 1
ATOM 739 C C . LEU A 1 94 ? -2.940 -7.020 2.917 1.00 92.25 94 LEU A C 1
ATOM 741 O O . LEU A 1 94 ? -2.296 -8.070 2.893 1.00 92.25 94 LEU A O 1
ATOM 745 N N . PRO A 1 95 ? -3.255 -6.361 1.790 1.00 87.19 95 PRO A N 1
ATOM 746 C CA . PRO A 1 95 ? -2.677 -6.709 0.497 1.00 87.19 95 PRO A CA 1
ATOM 747 C C . PRO A 1 95 ? -1.186 -6.348 0.443 1.00 87.19 95 PRO A C 1
ATOM 749 O O . PRO A 1 95 ? -0.792 -5.261 0.863 1.00 87.19 95 PRO A O 1
ATOM 752 N N . ASP A 1 96 ? -0.387 -7.273 -0.093 1.00 84.81 96 ASP A N 1
ATOM 753 C CA . ASP A 1 96 ? 1.040 -7.122 -0.410 1.00 84.81 96 ASP A CA 1
ATOM 754 C C . ASP A 1 96 ? 1.894 -6.498 0.714 1.00 84.81 96 ASP A C 1
ATOM 756 O O . ASP A 1 96 ? 2.453 -5.407 0.561 1.00 84.81 96 ASP A O 1
ATOM 760 N N . PRO A 1 97 ? 2.015 -7.181 1.870 1.00 84.81 97 PRO A N 1
ATOM 761 C CA . PRO A 1 97 ? 2.771 -6.663 3.000 1.00 84.81 97 PRO A CA 1
ATOM 762 C C . PRO A 1 97 ? 4.270 -6.582 2.699 1.00 84.81 97 PRO A C 1
ATOM 764 O O . PRO A 1 97 ? 4.948 -7.600 2.564 1.00 84.81 97 PRO A O 1
ATOM 767 N N . VAL A 1 98 ? 4.806 -5.360 2.684 1.00 81.44 98 VAL A N 1
ATOM 768 C CA . VAL A 1 98 ? 6.250 -5.097 2.651 1.00 81.44 98 VAL A CA 1
ATOM 769 C C . VAL A 1 98 ? 6.644 -4.386 3.944 1.00 81.44 98 VAL A C 1
ATOM 771 O O . VAL A 1 98 ? 6.309 -3.218 4.146 1.00 81.44 98 VAL A O 1
ATOM 774 N N . PHE A 1 99 ? 7.325 -5.114 4.832 1.00 76.25 99 PHE A N 1
ATOM 775 C CA . PHE A 1 99 ? 7.780 -4.624 6.145 1.00 76.25 99 PHE A CA 1
ATOM 776 C C . PHE A 1 99 ? 9.305 -4.501 6.265 1.00 76.25 99 PHE A C 1
ATOM 778 O O . PHE A 1 99 ? 9.802 -4.004 7.270 1.00 76.25 99 PHE A O 1
ATOM 785 N N . SER A 1 100 ? 10.041 -4.936 5.245 1.00 62.50 100 SER A N 1
ATOM 786 C CA . SER A 1 100 ? 11.498 -4.860 5.160 1.00 62.50 100 SER A CA 1
ATOM 787 C C . SER A 1 100 ? 11.897 -3.917 4.028 1.00 62.50 100 SER A C 1
ATOM 789 O O . SER A 1 100 ? 11.497 -4.139 2.881 1.00 62.50 100 SER A O 1
ATOM 791 N N . GLY A 1 101 ? 12.676 -2.891 4.361 1.00 55.31 101 GLY A N 1
ATOM 792 C CA . GLY A 1 101 ? 13.301 -1.930 3.455 1.00 55.31 101 GLY A CA 1
ATOM 793 C C . GLY A 1 101 ? 14.624 -1.461 4.035 1.00 55.31 101 GLY A C 1
ATOM 794 O O . GLY A 1 101 ? 14.731 -1.462 5.283 1.00 55.31 101 GLY A O 1
#

Radius of gyration: 21.5 Å; chains: 1; bounding box: 47×48×48 Å

Foldseek 3Di:
DDDDQPPCVPPDPDVQCDPSDGHDPDDDDDDDPVRVVVVVVCVVPDDDPPPDPPDDDPDQDDDDPVCVQPDDAQDKDDRDDPWIWHHHPSDIDTPPDDPDD

Secondary structure (DSSP, 8-state):
-------GGGSS--TTEETTEE--SSPP----HHHHHHHHHHHHH---TTSS-SSPPPPPPP--HHHHHTSPTTEEEE-SSS-EEEEETTEEE-SS-----

pLDDT: mean 80.14, std 14.19, range [36.88, 96.0]

Sequence (101 aa):
MLRSPLSSAGYPRSTNFRNERFQNAEPAFHGGFAQGAASFWRFMTKKSPDSVPKRAIVVVRAMDRASLETAPDNSLWRLGHSTVLMKLAGKFWLPDPVFSG